Protein AF-A0A6H5HXK7-F1 (afdb_monomer)

Mean predicted aligned error: 12.32 Å

Sequence (145 aa):
MVIKQSLKGSARDWWEYVQEEINTPAAFRTAFTKKYWSREDQQKVRHKLEFGYYNKSDGASRSEYVLRLYNTAKFLNNCPTEDEFVEKFARHFDDAVQQTVLTQNISTIETFTQNARSTRPRRAGEYAADSACPRREYEYRAFRV

Nearest PDB structures (foldseek):
  7r24-assembly1_A  TM=5.603E-01  e=7.236E-03  Rattus norvegicus
  6tn7-assembly1_B  TM=7.158E-01  e=4.681E-01  Homo sapiens
  4x3x-assembly1_A  TM=7.164E-01  e=7.179E-01  Rattus norvegicus

Structure (mmCIF, N/CA/C/O backbone):
data_AF-A0A6H5HXK7-F1
#
_entry.id   AF-A0A6H5HXK7-F1
#
loop_
_atom_site.group_PDB
_atom_site.id
_atom_site.type_symbol
_atom_site.label_atom_id
_atom_site.label_alt_id
_atom_site.label_comp_id
_atom_site.label_asym_id
_atom_site.label_entity_id
_atom_site.label_seq_id
_atom_site.pdbx_PDB_ins_code
_atom_site.Cartn_x
_atom_site.Cartn_y
_atom_site.Cartn_z
_atom_site.occupancy
_atom_site.B_iso_or_equiv
_atom_site.auth_seq_id
_atom_site.auth_comp_id
_atom_site.auth_asym_id
_atom_site.auth_atom_id
_atom_site.pdbx_PDB_model_num
ATOM 1 N N . MET A 1 1 ? -27.013 3.332 16.449 1.00 58.88 1 MET A N 1
ATOM 2 C CA . MET A 1 1 ? -25.593 3.644 16.725 1.00 58.88 1 MET A CA 1
ATOM 3 C C . MET A 1 1 ? -24.831 3.643 15.401 1.00 58.88 1 MET A C 1
ATOM 5 O O . MET A 1 1 ? -24.876 2.637 14.702 1.00 58.88 1 MET A O 1
ATOM 9 N N . VAL A 1 2 ? -24.205 4.764 15.027 1.00 77.31 2 VAL A N 1
ATOM 10 C CA . VAL A 1 2 ? -23.623 4.998 13.684 1.00 77.31 2 VAL A CA 1
ATOM 11 C C . VAL A 1 2 ? -22.533 3.976 13.320 1.00 77.31 2 VAL A C 1
ATOM 13 O O . VAL A 1 2 ? -22.462 3.539 12.179 1.00 77.31 2 VAL A O 1
ATOM 16 N N . ILE A 1 3 ? -21.751 3.504 14.299 1.00 76.88 3 ILE A N 1
ATOM 17 C CA . ILE A 1 3 ? -20.649 2.545 14.084 1.00 76.88 3 ILE A CA 1
ATOM 18 C C . ILE A 1 3 ? -21.145 1.230 13.465 1.00 76.88 3 ILE A C 1
ATOM 20 O O . ILE A 1 3 ? -20.604 0.777 12.461 1.00 76.88 3 ILE A O 1
ATOM 24 N N . LYS A 1 4 ? -22.227 0.651 14.000 1.00 77.50 4 LYS A N 1
ATOM 25 C CA . LYS A 1 4 ? -22.793 -0.616 13.508 1.00 77.50 4 LYS A CA 1
ATOM 26 C C . LYS A 1 4 ? -23.294 -0.523 12.061 1.00 77.50 4 LYS A C 1
ATOM 28 O O . LYS A 1 4 ? -23.203 -1.495 11.323 1.00 77.50 4 LYS A O 1
ATOM 33 N N . GLN A 1 5 ? -23.822 0.634 11.659 1.00 83.38 5 GLN A N 1
ATOM 34 C CA . GLN A 1 5 ? -24.345 0.859 10.304 1.00 83.38 5 GLN A CA 1
ATOM 35 C C . GLN A 1 5 ? -23.227 1.019 9.262 1.00 83.38 5 GLN A C 1
ATOM 37 O O . GLN A 1 5 ? -23.447 0.761 8.081 1.00 83.38 5 GLN A O 1
ATOM 42 N N . SER A 1 6 ? -22.026 1.400 9.703 1.00 84.56 6 SER A N 1
ATOM 43 C CA . SER A 1 6 ? -20.850 1.571 8.845 1.00 84.56 6 SER A CA 1
ATOM 44 C C . SER A 1 6 ? -20.066 0.275 8.606 1.00 84.56 6 SER A C 1
ATOM 46 O O . SER A 1 6 ? -19.251 0.219 7.686 1.00 84.56 6 SER A O 1
ATOM 48 N N . LEU A 1 7 ? -20.295 -0.770 9.410 1.00 84.81 7 LEU A N 1
ATOM 49 C CA . LEU A 1 7 ? -19.606 -2.058 9.301 1.00 84.81 7 LEU A CA 1
ATOM 50 C C . LEU A 1 7 ? -20.432 -3.055 8.476 1.00 84.81 7 LEU A C 1
ATOM 52 O O . LEU A 1 7 ? -21.657 -3.116 8.580 1.00 84.81 7 LEU A O 1
ATOM 56 N N . LYS A 1 8 ? -19.755 -3.857 7.648 1.00 86.06 8 LYS A N 1
ATOM 57 C CA . LYS A 1 8 ? -20.381 -4.847 6.757 1.00 86.06 8 LYS A CA 1
ATOM 58 C C . LYS A 1 8 ? -19.740 -6.222 6.926 1.00 86.06 8 LYS A C 1
ATOM 60 O O . LYS A 1 8 ? -18.550 -6.316 7.226 1.00 86.06 8 LYS A O 1
ATOM 65 N N . GLY A 1 9 ? -20.531 -7.271 6.694 1.00 87.94 9 GLY A N 1
ATOM 66 C CA . GLY A 1 9 ? -20.085 -8.665 6.773 1.00 87.94 9 GLY A CA 1
ATOM 67 C C . GLY A 1 9 ? -19.445 -8.995 8.122 1.00 87.94 9 GLY A C 1
ATOM 68 O O . GLY A 1 9 ? -19.921 -8.543 9.160 1.00 87.94 9 GLY A O 1
ATOM 69 N N . SER A 1 10 ? -18.305 -9.685 8.088 1.00 85.19 10 SER A N 1
ATOM 70 C CA . SER A 1 10 ? -17.576 -10.136 9.282 1.00 85.19 10 SER A CA 1
ATOM 71 C C . SER A 1 10 ? -17.161 -9.016 10.244 1.00 85.19 10 SER A C 1
ATOM 73 O O . SER A 1 10 ? -16.963 -9.268 11.431 1.00 85.19 10 SER A O 1
ATOM 75 N N . ALA A 1 11 ? -17.043 -7.770 9.770 1.00 85.56 11 ALA A N 1
ATOM 76 C CA . ALA A 1 11 ? -16.765 -6.625 10.635 1.00 85.56 11 ALA A CA 1
ATOM 77 C C . ALA A 1 11 ? -17.968 -6.215 11.488 1.00 85.56 11 ALA A C 1
ATOM 79 O O . ALA A 1 11 ? -17.797 -5.731 12.606 1.00 85.56 11 ALA A O 1
ATOM 80 N N . ARG A 1 12 ? -19.186 -6.432 10.982 1.00 86.38 12 ARG A N 1
ATOM 81 C CA . ARG A 1 12 ? -20.412 -6.216 11.751 1.00 86.38 12 ARG A CA 1
ATOM 82 C C . ARG A 1 12 ? -20.568 -7.286 12.825 1.00 86.38 12 ARG A C 1
ATOM 84 O O . ARG A 1 12 ? -20.842 -6.927 13.964 1.00 86.38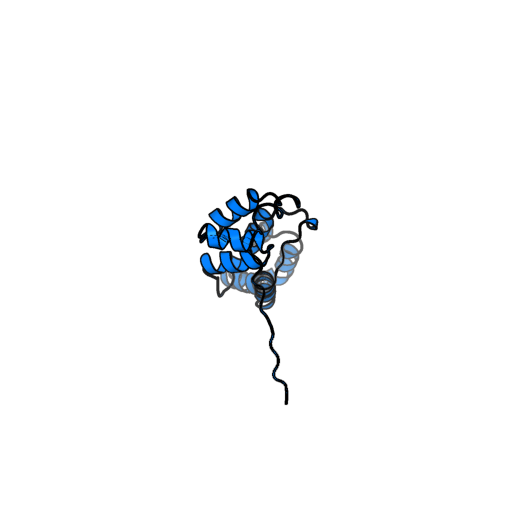 12 ARG A O 1
ATOM 91 N N . ASP A 1 13 ? -20.333 -8.548 12.479 1.00 87.25 13 ASP A N 1
ATOM 92 C CA . ASP A 1 13 ? -20.428 -9.668 13.425 1.00 87.25 13 ASP A CA 1
ATOM 93 C C . ASP A 1 13 ? -19.408 -9.511 14.562 1.00 87.25 13 ASP A C 1
ATOM 95 O O . ASP A 1 13 ? -19.735 -9.666 15.736 1.00 87.25 13 ASP A O 1
ATOM 99 N N . TRP A 1 14 ? -18.180 -9.095 14.226 1.00 89.69 14 TRP A N 1
ATOM 100 C CA . TRP A 1 14 ? -17.168 -8.750 15.223 1.00 89.69 14 TRP A CA 1
ATOM 101 C C . TRP A 1 14 ? -17.633 -7.625 16.153 1.00 89.69 14 TRP A C 1
ATOM 103 O O . TRP A 1 14 ? -17.466 -7.743 17.363 1.00 89.69 14 TRP A O 1
ATOM 113 N N . TRP A 1 15 ? -18.232 -6.556 15.617 1.00 87.19 15 TRP A N 1
ATOM 114 C CA . TRP A 1 15 ? -18.741 -5.453 16.436 1.00 87.19 15 TRP A CA 1
ATOM 115 C C . TRP A 1 15 ? -19.870 -5.891 17.372 1.00 87.19 15 TRP A C 1
ATOM 117 O O . TRP A 1 15 ? -19.891 -5.464 18.521 1.00 87.19 15 TRP A O 1
ATOM 127 N N . GLU A 1 16 ? -20.775 -6.763 16.921 1.00 87.06 16 GLU A N 1
ATOM 128 C CA . GLU A 1 16 ? -21.848 -7.293 17.771 1.00 87.06 16 GLU A CA 1
ATOM 129 C C . GLU A 1 16 ? -21.310 -8.086 18.971 1.00 87.06 16 GLU A C 1
ATOM 131 O O . GLU A 1 16 ? -21.905 -8.015 20.044 1.00 87.06 16 GLU A O 1
ATOM 136 N N . TYR A 1 17 ? -20.162 -8.750 18.809 1.00 86.69 17 TYR A N 1
ATOM 137 C CA . TYR A 1 17 ? -19.467 -9.472 19.876 1.00 86.69 17 TYR A CA 1
ATOM 138 C C . TYR A 1 17 ? -18.742 -8.549 20.874 1.00 86.69 17 TYR A C 1
ATOM 140 O O . TYR A 1 17 ? -18.761 -8.818 22.068 1.00 86.69 17 TYR A O 1
ATOM 148 N N . VAL A 1 18 ? -18.107 -7.459 20.418 1.00 86.12 18 VAL A N 1
ATOM 149 C CA . VAL A 1 18 ? -17.259 -6.605 21.286 1.00 86.12 18 VAL A CA 1
ATOM 150 C C . VAL A 1 18 ? -17.940 -5.339 21.820 1.00 86.12 18 VAL A C 1
ATOM 152 O O . VAL A 1 18 ? -17.352 -4.629 22.634 1.00 86.12 18 VAL A O 1
ATOM 155 N N . GLN A 1 19 ? -19.146 -5.004 21.350 1.00 83.31 19 GLN A N 1
ATOM 156 C CA . GLN A 1 19 ? -19.800 -3.722 21.664 1.00 83.31 19 GLN A CA 1
ATOM 157 C C . GLN A 1 19 ? -20.029 -3.485 23.165 1.00 83.31 19 GLN A C 1
ATOM 159 O O . GLN A 1 19 ? -20.006 -2.335 23.590 1.00 83.31 19 GLN A O 1
ATOM 164 N N . GLU A 1 20 ? -20.225 -4.539 23.962 1.00 84.69 20 GLU A N 1
ATOM 165 C CA . GLU A 1 20 ? -20.464 -4.431 25.412 1.00 84.69 20 GLU A CA 1
ATOM 166 C C . GLU A 1 20 ? -19.189 -4.062 26.190 1.00 84.69 20 GLU A C 1
ATOM 168 O O . GLU A 1 20 ? -19.253 -3.446 27.253 1.00 84.69 20 GLU A O 1
ATOM 173 N N . GLU A 1 21 ? -18.017 -4.380 25.634 1.00 82.50 21 GLU A N 1
ATOM 174 C CA . GLU A 1 21 ? -16.715 -4.089 26.242 1.00 82.50 21 GLU A CA 1
ATOM 175 C C . GLU A 1 21 ? -16.158 -2.719 25.808 1.00 82.50 21 GLU A C 1
ATOM 177 O O . GLU A 1 21 ? -15.280 -2.148 26.462 1.00 82.50 21 GLU A O 1
ATOM 182 N N . ILE A 1 22 ? -16.657 -2.162 24.698 1.00 84.75 22 ILE A N 1
ATOM 183 C CA . ILE A 1 22 ? -16.125 -0.946 24.074 1.00 84.75 22 ILE A CA 1
ATOM 184 C C . ILE A 1 22 ? -17.043 0.247 24.345 1.00 84.75 22 ILE A C 1
ATOM 186 O O . ILE A 1 22 ? -17.930 0.589 23.567 1.00 84.75 22 ILE A O 1
ATOM 190 N N . ASN A 1 23 ? -16.737 0.958 25.429 1.00 82.56 23 ASN A N 1
ATOM 191 C CA . ASN A 1 23 ? -17.537 2.098 25.891 1.00 82.56 23 ASN A CA 1
ATOM 192 C C . ASN A 1 23 ? -17.054 3.463 25.381 1.00 82.56 23 ASN A C 1
ATOM 194 O O . ASN A 1 23 ? -17.718 4.476 25.589 1.00 82.56 23 ASN A O 1
ATOM 198 N N . THR A 1 24 ? -15.896 3.521 24.712 1.00 86.56 24 THR A N 1
ATOM 199 C CA . THR A 1 24 ? -15.339 4.781 24.200 1.00 86.56 24 THR A CA 1
ATOM 200 C C . THR A 1 24 ? -14.955 4.686 22.722 1.00 86.56 24 THR A C 1
ATOM 202 O O . THR A 1 24 ? -14.449 3.652 22.274 1.00 86.56 24 THR A O 1
ATOM 205 N N . PRO A 1 25 ? -15.103 5.779 21.947 1.00 83.50 25 PRO A N 1
ATOM 206 C CA . PRO A 1 25 ? -14.627 5.832 20.562 1.00 83.50 25 PRO A CA 1
ATOM 207 C C . PRO A 1 25 ? -13.123 5.544 20.427 1.00 83.50 25 PRO A C 1
ATOM 209 O O . PRO A 1 25 ? -12.682 4.955 19.440 1.00 83.50 25 PRO A O 1
ATOM 212 N N . ALA A 1 26 ? -12.330 5.928 21.432 1.00 86.38 26 ALA A N 1
ATOM 213 C CA . ALA A 1 26 ? -10.901 5.634 21.481 1.00 86.38 26 ALA A CA 1
ATOM 214 C C . ALA A 1 26 ? -10.632 4.127 21.629 1.00 86.38 26 ALA A C 1
ATOM 216 O O . ALA A 1 26 ? -9.818 3.577 20.886 1.00 86.38 26 ALA A O 1
ATOM 217 N N . ALA A 1 27 ? -11.355 3.442 22.523 1.00 86.62 27 ALA A N 1
ATOM 218 C CA . ALA A 1 27 ? -11.264 1.990 22.669 1.00 86.62 27 ALA A CA 1
ATOM 219 C C . ALA A 1 27 ? -11.686 1.265 21.382 1.00 86.62 27 ALA A C 1
ATOM 221 O O . ALA A 1 27 ? -11.001 0.329 20.966 1.00 86.62 27 ALA A O 1
ATOM 222 N N . PHE A 1 28 ? -12.729 1.751 20.692 1.00 87.88 28 PHE A N 1
ATOM 223 C CA . PHE A 1 28 ? -13.132 1.219 19.387 1.00 87.88 28 PHE A CA 1
ATOM 224 C C . PHE A 1 28 ? -11.999 1.317 18.371 1.00 87.88 28 PHE A C 1
ATOM 226 O O . PHE A 1 28 ? -11.641 0.316 17.754 1.00 87.88 28 PHE A O 1
ATOM 233 N N . ARG A 1 29 ? -11.396 2.503 18.222 1.00 87.06 29 ARG A N 1
ATOM 234 C CA . ARG A 1 29 ? -10.299 2.719 17.271 1.00 87.06 29 ARG A CA 1
ATOM 235 C C . ARG A 1 29 ? -9.125 1.783 17.553 1.00 87.06 29 ARG A C 1
ATOM 237 O O . ARG A 1 29 ? -8.592 1.185 16.618 1.00 87.06 29 ARG A O 1
ATOM 244 N N . THR A 1 30 ? -8.740 1.628 18.817 1.00 88.44 30 THR A N 1
ATOM 245 C CA . THR A 1 30 ? -7.643 0.739 19.221 1.00 88.44 30 THR A CA 1
ATOM 246 C C . THR A 1 30 ? -7.966 -0.726 18.933 1.00 88.44 30 THR A C 1
ATOM 248 O O . THR A 1 30 ? -7.156 -1.415 18.314 1.00 88.44 30 THR A O 1
ATOM 251 N N . ALA A 1 31 ? -9.153 -1.200 19.318 1.00 88.31 31 ALA A N 1
ATOM 252 C CA . ALA A 1 31 ? -9.580 -2.578 19.082 1.00 88.31 31 ALA A CA 1
ATOM 253 C C . ALA A 1 31 ? -9.718 -2.890 17.583 1.00 88.31 31 ALA A C 1
ATOM 255 O O . ALA A 1 31 ? -9.230 -3.920 17.117 1.00 88.31 31 ALA A O 1
ATOM 256 N N . PHE A 1 32 ? -10.306 -1.970 16.815 1.00 89.06 32 PHE A N 1
ATOM 257 C CA . PHE A 1 32 ? -10.468 -2.093 15.368 1.00 89.06 32 PHE A CA 1
ATOM 258 C C . PHE A 1 32 ? -9.112 -2.153 14.659 1.00 89.06 32 PHE A C 1
ATOM 260 O O . PHE A 1 32 ? -8.863 -3.058 13.865 1.00 89.06 32 PHE A O 1
ATOM 267 N N . THR A 1 33 ? -8.199 -1.237 14.999 1.00 87.06 33 THR A N 1
ATOM 268 C CA . THR A 1 33 ? -6.841 -1.218 14.432 1.00 87.06 33 THR A CA 1
ATOM 269 C C . THR A 1 33 ? -6.083 -2.489 14.805 1.00 87.06 33 THR A C 1
ATOM 271 O O . THR A 1 33 ? -5.448 -3.095 13.951 1.00 87.06 33 THR A O 1
ATOM 274 N N . LYS A 1 34 ? -6.196 -2.963 16.051 1.00 88.19 34 LYS A N 1
ATOM 275 C CA . LYS A 1 34 ? -5.563 -4.216 16.485 1.00 88.19 34 LYS A CA 1
ATOM 276 C C . LYS A 1 34 ? -6.083 -5.432 15.710 1.00 88.19 34 LYS A C 1
ATOM 278 O O . LYS A 1 34 ? -5.298 -6.331 15.422 1.00 88.19 34 LYS A O 1
ATOM 283 N N . LYS A 1 35 ? -7.380 -5.470 15.386 1.00 87.50 35 LYS A N 1
ATOM 284 C CA . LYS A 1 35 ? -8.021 -6.598 14.695 1.00 87.50 35 LYS A CA 1
ATOM 285 C C . LYS A 1 35 ? -7.761 -6.617 13.186 1.00 87.50 35 LYS A C 1
ATOM 287 O O . LYS A 1 35 ? -7.563 -7.698 12.645 1.00 87.50 35 LYS A O 1
ATOM 292 N N . TYR A 1 36 ? -7.799 -5.457 12.528 1.00 87.25 36 TYR A N 1
ATOM 293 C CA . TYR A 1 36 ? -7.773 -5.351 11.059 1.00 87.25 36 TYR A CA 1
ATOM 294 C C . TYR A 1 36 ? -6.491 -4.732 10.491 1.00 87.25 36 TYR A C 1
ATOM 296 O O . TYR A 1 36 ? -6.279 -4.763 9.281 1.00 87.25 36 TYR A O 1
ATOM 304 N N . TRP A 1 37 ? -5.645 -4.154 11.341 1.00 90.69 37 TRP A N 1
ATOM 305 C CA . TRP A 1 37 ? -4.383 -3.521 10.958 1.00 90.69 37 TRP A CA 1
ATOM 306 C C . TRP A 1 37 ? -3.266 -3.879 11.943 1.00 90.69 37 TRP A C 1
ATOM 308 O O . TRP A 1 37 ? -2.515 -3.028 12.437 1.00 90.69 37 TRP A O 1
ATOM 318 N N . SER A 1 38 ? -3.189 -5.172 12.262 1.00 89.31 38 SER A N 1
ATOM 319 C CA . SER A 1 38 ? -2.207 -5.719 13.191 1.00 89.31 38 SER A CA 1
ATOM 320 C C . SER A 1 38 ? -0.777 -5.589 12.647 1.00 89.31 38 SER A C 1
ATOM 322 O O . SER A 1 38 ? -0.553 -5.342 11.459 1.00 89.31 38 SER A O 1
ATOM 324 N N . ARG A 1 39 ? 0.226 -5.808 13.509 1.00 88.31 39 ARG A N 1
ATOM 325 C CA . ARG A 1 39 ? 1.636 -5.853 13.082 1.00 88.31 39 ARG A CA 1
ATOM 326 C C . ARG A 1 39 ? 1.868 -6.904 11.990 1.00 88.31 39 ARG A C 1
ATOM 328 O O . ARG A 1 39 ? 2.667 -6.662 11.091 1.00 88.31 39 ARG A O 1
ATOM 335 N N . GLU A 1 40 ? 1.176 -8.039 12.053 1.00 89.06 40 GLU A N 1
ATOM 336 C CA . GLU A 1 40 ? 1.269 -9.091 11.037 1.00 89.06 40 GLU A CA 1
ATOM 337 C C . GLU A 1 40 ? 0.704 -8.635 9.693 1.00 89.06 40 GLU A C 1
ATOM 339 O O . GLU A 1 40 ? 1.324 -8.868 8.657 1.00 89.06 40 GLU A O 1
ATOM 344 N N . ASP A 1 41 ? -0.431 -7.937 9.689 1.00 90.06 41 ASP A N 1
ATOM 345 C CA . ASP A 1 41 ? -1.026 -7.422 8.452 1.00 90.06 41 ASP A CA 1
ATOM 346 C C . ASP A 1 41 ? -0.147 -6.341 7.826 1.00 90.06 41 ASP A C 1
ATOM 348 O O . ASP A 1 41 ? 0.124 -6.375 6.624 1.00 90.06 41 ASP A O 1
ATOM 352 N N . GLN A 1 42 ? 0.412 -5.454 8.652 1.00 90.25 42 GLN A N 1
ATOM 353 C CA . GLN A 1 42 ? 1.423 -4.499 8.202 1.00 90.25 42 GLN A CA 1
ATOM 354 C C . GLN A 1 42 ? 2.660 -5.209 7.635 1.00 90.25 42 GLN A C 1
ATOM 356 O O . GLN A 1 42 ? 3.192 -4.784 6.610 1.00 90.25 42 GLN A O 1
ATOM 361 N N . GLN A 1 43 ? 3.107 -6.309 8.247 1.00 91.44 43 GLN A N 1
ATOM 362 C CA . GLN A 1 43 ? 4.251 -7.075 7.756 1.00 91.44 43 GLN A CA 1
ATOM 363 C C . GLN A 1 43 ? 3.963 -7.748 6.410 1.00 91.44 43 GLN A C 1
ATOM 365 O O . GLN A 1 43 ? 4.838 -7.757 5.548 1.00 91.44 43 GLN A O 1
ATOM 370 N N . LYS A 1 44 ? 2.744 -8.253 6.183 1.00 92.00 44 LYS A N 1
ATOM 371 C CA . LYS A 1 44 ? 2.329 -8.792 4.875 1.00 92.00 44 LYS A CA 1
ATOM 372 C C . LYS A 1 44 ? 2.379 -7.715 3.795 1.00 92.00 44 LYS A C 1
ATOM 374 O O . LYS A 1 44 ? 2.881 -7.962 2.702 1.00 92.00 44 LYS A O 1
ATOM 379 N N . VAL A 1 45 ? 1.899 -6.511 4.110 1.00 92.44 45 VAL A N 1
ATOM 380 C CA . VAL A 1 45 ? 1.936 -5.369 3.185 1.00 92.44 45 VAL A CA 1
ATOM 381 C C . VAL A 1 45 ? 3.378 -4.948 2.903 1.00 92.44 45 VAL A C 1
ATOM 383 O O . VAL A 1 45 ? 3.720 -4.750 1.742 1.00 92.44 45 VAL A O 1
ATOM 386 N N . ARG A 1 46 ? 4.245 -4.894 3.924 1.00 91.75 46 ARG A N 1
ATOM 387 C CA . ARG A 1 46 ? 5.687 -4.639 3.750 1.00 91.75 46 ARG A CA 1
ATOM 388 C C . ARG A 1 46 ? 6.343 -5.688 2.870 1.00 91.75 46 ARG A C 1
ATOM 390 O O . ARG A 1 46 ? 7.022 -5.340 1.917 1.00 91.75 46 ARG A O 1
ATOM 397 N N . HIS A 1 47 ? 6.106 -6.963 3.153 1.00 93.19 47 HIS A N 1
ATOM 398 C CA . HIS A 1 47 ? 6.671 -8.053 2.368 1.00 93.19 47 HIS A CA 1
ATOM 399 C C . HIS A 1 47 ? 6.233 -7.966 0.902 1.00 93.19 47 HIS A C 1
ATOM 401 O O . HIS A 1 47 ? 7.061 -8.076 0.004 1.00 93.19 47 HIS A O 1
ATOM 407 N N . LYS A 1 48 ? 4.951 -7.671 0.656 1.00 91.94 48 LYS A N 1
ATOM 408 C CA . LYS A 1 48 ? 4.431 -7.444 -0.695 1.00 91.94 48 LYS A CA 1
ATOM 409 C C . LYS A 1 48 ? 5.023 -6.199 -1.358 1.00 91.94 48 LYS A C 1
ATOM 411 O O . LYS A 1 48 ? 5.184 -6.194 -2.571 1.00 91.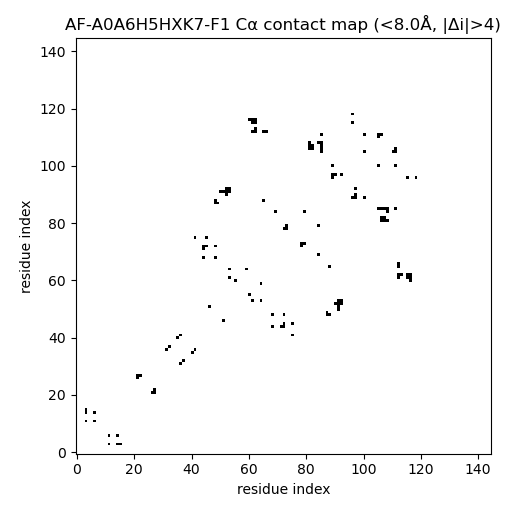94 48 LYS A O 1
ATOM 416 N N . LEU A 1 49 ? 5.341 -5.155 -0.597 1.00 92.31 49 LEU A N 1
ATOM 417 C CA . LEU A 1 49 ? 6.001 -3.962 -1.121 1.00 92.31 49 LEU A CA 1
ATOM 418 C C . LEU A 1 49 ? 7.468 -4.226 -1.491 1.00 92.31 49 LEU A C 1
ATOM 420 O O . LEU A 1 49 ? 7.924 -3.717 -2.506 1.00 92.31 49 LEU A O 1
ATOM 424 N N . GLU A 1 50 ? 8.198 -5.029 -0.718 1.00 92.00 50 GLU A N 1
ATOM 425 C CA . GLU A 1 50 ? 9.614 -5.320 -0.995 1.00 92.00 50 GLU A CA 1
ATOM 426 C C . GLU A 1 50 ? 9.810 -6.379 -2.086 1.00 92.00 50 GLU A C 1
ATOM 428 O O . GLU A 1 50 ? 10.691 -6.234 -2.929 1.00 92.00 50 GLU A O 1
ATOM 433 N N . PHE A 1 51 ? 8.995 -7.437 -2.072 1.00 91.38 51 PHE A N 1
ATOM 434 C CA . PHE A 1 51 ? 9.214 -8.651 -2.871 1.00 91.38 51 PHE A CA 1
ATOM 435 C C . PHE A 1 51 ? 8.038 -8.995 -3.790 1.00 91.38 51 PHE A C 1
ATOM 437 O O . PHE A 1 51 ? 7.960 -10.098 -4.328 1.00 91.38 51 PHE A O 1
ATOM 444 N N . GLY A 1 52 ? 7.083 -8.076 -3.936 1.00 90.88 52 GLY A N 1
ATOM 445 C CA . GLY A 1 52 ? 5.967 -8.246 -4.854 1.00 90.88 52 GLY A CA 1
ATOM 446 C C . GLY A 1 52 ? 6.420 -8.308 -6.310 1.00 90.88 52 GLY A C 1
ATOM 447 O O . GLY A 1 52 ? 7.482 -7.819 -6.686 1.00 90.88 52 GLY A O 1
ATOM 448 N N . TYR A 1 53 ? 5.570 -8.893 -7.145 1.00 90.38 53 TYR A N 1
ATOM 449 C CA . TYR A 1 53 ? 5.751 -8.915 -8.588 1.00 90.38 53 TYR A CA 1
ATOM 450 C C . TYR A 1 53 ? 4.408 -8.672 -9.268 1.00 90.38 53 TYR A C 1
ATOM 452 O O . TYR A 1 53 ? 3.373 -9.190 -8.838 1.00 90.38 53 TYR A O 1
ATOM 460 N N . TYR A 1 54 ? 4.420 -7.872 -10.330 1.00 88.62 54 TYR A N 1
ATOM 461 C CA . TYR A 1 54 ? 3.236 -7.625 -11.133 1.00 88.62 54 TYR A CA 1
ATOM 462 C C . TYR A 1 54 ? 2.994 -8.778 -12.108 1.00 88.62 54 TYR A C 1
ATOM 464 O O . TYR A 1 54 ? 3.752 -8.978 -13.057 1.00 88.62 54 TYR A O 1
ATOM 472 N N . ASN A 1 55 ? 1.873 -9.475 -11.936 1.00 85.25 55 ASN A N 1
ATOM 473 C CA . ASN A 1 55 ? 1.453 -10.518 -12.854 1.00 85.25 55 ASN A CA 1
ATOM 474 C C . ASN A 1 55 ? 0.354 -10.026 -13.810 1.00 85.25 55 ASN A C 1
ATOM 476 O O . ASN A 1 55 ? -0.726 -9.612 -13.390 1.00 85.25 55 ASN A O 1
ATOM 480 N N . LYS A 1 56 ? 0.610 -10.131 -15.119 1.00 79.50 56 LYS A N 1
ATOM 481 C CA . LYS A 1 56 ? -0.359 -9.779 -16.171 1.00 79.50 56 LYS A CA 1
ATOM 482 C C . LYS A 1 56 ? -1.585 -10.698 -16.182 1.00 79.50 56 LYS A C 1
ATOM 484 O O . LYS A 1 56 ? -2.635 -10.264 -16.647 1.00 79.50 56 LYS A O 1
ATOM 489 N N . SER A 1 57 ? -1.476 -11.939 -15.695 1.00 81.62 57 SER A N 1
ATOM 490 C CA . SER A 1 57 ? -2.611 -12.873 -15.669 1.00 81.62 57 SER A CA 1
ATOM 491 C C . SER A 1 57 ? -3.654 -12.535 -14.603 1.00 81.62 57 SER A C 1
ATOM 493 O O . SER A 1 57 ? -4.765 -13.045 -14.673 1.00 81.62 57 SER A O 1
ATOM 495 N N . ASP A 1 58 ? -3.331 -11.661 -13.645 1.00 78.50 58 ASP A N 1
ATOM 496 C CA . ASP A 1 58 ? -4.227 -11.300 -12.538 1.00 78.50 58 ASP A CA 1
ATOM 497 C C . ASP A 1 58 ? -5.340 -10.319 -12.960 1.00 78.50 58 ASP A C 1
ATOM 499 O O . ASP A 1 58 ? -6.136 -9.881 -12.129 1.00 78.50 58 ASP A O 1
ATOM 503 N N . GLY A 1 59 ? -5.382 -9.922 -14.238 1.00 75.06 59 GLY A N 1
ATOM 504 C CA . GLY A 1 59 ? -6.418 -9.059 -14.816 1.00 75.06 59 GLY A CA 1
ATOM 505 C C . GLY A 1 59 ? -6.348 -7.582 -14.412 1.00 75.06 59 GLY A C 1
ATOM 506 O O . GLY A 1 59 ? -7.045 -6.765 -15.005 1.00 75.06 59 GLY A O 1
ATOM 507 N N . ALA A 1 60 ? -5.501 -7.214 -13.447 1.00 81.25 60 ALA A N 1
ATOM 508 C CA . ALA A 1 60 ? -5.255 -5.823 -13.076 1.00 81.25 60 ALA A CA 1
ATOM 509 C C . ALA A 1 60 ? -4.231 -5.179 -14.018 1.00 81.25 60 ALA A C 1
ATOM 511 O O . ALA A 1 60 ? -3.204 -5.781 -14.328 1.00 81.25 60 ALA A O 1
ATOM 512 N N . SER A 1 61 ? -4.457 -3.928 -14.414 1.00 85.62 61 SER A N 1
ATOM 513 C CA . SER A 1 61 ? -3.441 -3.125 -15.100 1.00 85.62 61 SER A CA 1
ATOM 514 C C . SER A 1 61 ? -2.255 -2.812 -14.178 1.00 85.62 61 SER A C 1
ATOM 516 O O . SER A 1 61 ? -2.384 -2.784 -12.949 1.00 85.62 61 SER A O 1
ATOM 518 N N . ARG A 1 62 ? -1.096 -2.485 -14.767 1.00 85.12 62 ARG A N 1
ATOM 519 C CA . ARG A 1 62 ? 0.096 -2.043 -14.018 1.00 85.12 62 ARG A CA 1
ATOM 520 C C . ARG A 1 62 ? -0.231 -0.886 -13.065 1.00 85.12 62 ARG A C 1
ATOM 522 O O . ARG A 1 62 ? 0.162 -0.915 -11.902 1.00 85.12 62 ARG A O 1
ATOM 529 N N . SER A 1 63 ? -1.012 0.097 -13.528 1.00 86.19 63 SER A N 1
ATOM 530 C CA . SER A 1 63 ? -1.429 1.233 -12.699 1.00 86.19 63 SER A CA 1
ATOM 531 C C . SER A 1 63 ? -2.357 0.838 -11.551 1.00 86.19 63 SER A C 1
ATOM 533 O O . SER A 1 63 ? -2.199 1.344 -10.445 1.00 86.19 63 SER A O 1
ATOM 535 N N . GLU A 1 64 ? -3.302 -0.077 -11.773 1.00 88.06 64 GLU A N 1
ATOM 536 C CA . GLU A 1 64 ? -4.205 -0.540 -10.709 1.00 88.06 64 GLU A CA 1
ATOM 537 C C . GLU A 1 64 ? -3.465 -1.364 -9.660 1.00 88.06 64 GLU A C 1
ATOM 539 O O . GLU A 1 64 ? -3.753 -1.250 -8.469 1.00 88.06 64 GLU A O 1
ATOM 544 N N . TYR A 1 65 ? -2.492 -2.175 -10.082 1.00 90.00 65 TYR A N 1
ATOM 545 C CA . TYR A 1 65 ? -1.620 -2.903 -9.169 1.00 90.00 65 TYR A CA 1
ATOM 546 C C . TYR A 1 65 ? -0.883 -1.947 -8.221 1.00 90.00 65 TYR A C 1
ATOM 548 O O . TYR A 1 65 ? -0.994 -2.102 -7.001 1.00 90.00 65 TYR A O 1
ATOM 556 N N . VAL A 1 66 ? -0.216 -0.929 -8.776 1.00 89.81 66 VAL A N 1
ATOM 557 C CA . VAL A 1 66 ? 0.528 0.081 -8.006 1.00 89.81 66 VAL A CA 1
ATOM 558 C C . VAL A 1 66 ? -0.405 0.847 -7.077 1.00 89.81 66 VAL A C 1
ATOM 560 O O . VAL A 1 66 ? -0.158 0.895 -5.877 1.00 89.81 66 VAL A O 1
ATOM 563 N N . LEU A 1 67 ? -1.517 1.387 -7.592 1.00 90.19 67 LEU A N 1
ATOM 564 C CA . LEU A 1 67 ? -2.460 2.182 -6.798 1.00 90.19 67 LEU A CA 1
ATOM 565 C C . LEU A 1 67 ? -3.065 1.385 -5.643 1.00 90.19 67 LEU A C 1
ATOM 567 O O . LEU A 1 67 ? -3.219 1.907 -4.539 1.00 90.19 67 LEU A O 1
ATOM 571 N N . ARG A 1 68 ? -3.406 0.115 -5.873 1.00 90.69 68 ARG A N 1
ATOM 572 C CA . ARG A 1 68 ? -3.947 -0.764 -4.833 1.00 90.69 68 ARG A CA 1
ATOM 573 C C . ARG A 1 68 ? -2.923 -0.998 -3.727 1.00 90.69 68 ARG A C 1
ATOM 575 O O . ARG A 1 68 ? -3.271 -0.865 -2.558 1.00 90.69 68 ARG A O 1
ATOM 582 N N . LEU A 1 69 ? -1.677 -1.311 -4.085 1.00 91.38 69 LEU A N 1
ATOM 583 C CA . LEU A 1 69 ? -0.626 -1.563 -3.102 1.00 91.38 69 LEU A CA 1
ATOM 584 C C . LEU A 1 69 ? -0.210 -0.275 -2.372 1.00 91.38 69 LEU A C 1
ATOM 586 O O . LEU A 1 69 ? -0.105 -0.288 -1.149 1.00 91.38 69 LEU A O 1
ATOM 590 N N . TYR A 1 70 ? -0.089 0.850 -3.080 1.00 91.75 70 TYR A N 1
ATOM 591 C CA . TYR A 1 70 ? 0.192 2.170 -2.504 1.00 91.75 70 TYR A CA 1
ATOM 592 C C . TYR A 1 70 ? -0.882 2.604 -1.497 1.00 91.75 70 TYR A C 1
ATOM 594 O O . TYR A 1 70 ? -0.566 3.002 -0.376 1.00 91.75 70 TYR A O 1
ATOM 602 N N . ASN A 1 71 ? -2.166 2.449 -1.846 1.00 91.06 71 ASN A N 1
ATOM 603 C CA . ASN A 1 71 ? -3.272 2.816 -0.959 1.00 91.06 71 ASN A CA 1
ATOM 604 C C . ASN A 1 71 ? -3.297 2.025 0.349 1.00 91.06 71 ASN A C 1
ATOM 606 O O . ASN A 1 71 ? -3.857 2.509 1.328 1.00 91.06 71 ASN A O 1
ATOM 610 N N . THR A 1 72 ? -2.705 0.834 0.376 1.00 90.31 72 THR A N 1
ATOM 611 C CA . THR A 1 72 ? -2.537 0.048 1.600 1.00 90.31 72 THR A CA 1
ATOM 612 C C . THR A 1 72 ? -1.227 0.397 2.315 1.00 90.31 72 THR A C 1
ATOM 614 O O . THR A 1 72 ? -1.211 0.569 3.531 1.00 90.31 72 THR A O 1
ATOM 617 N N . ALA A 1 73 ? -0.130 0.551 1.572 1.00 90.81 73 ALA A N 1
ATOM 618 C CA . ALA A 1 73 ? 1.203 0.772 2.126 1.00 90.81 73 ALA A CA 1
ATOM 619 C C . ALA A 1 73 ? 1.399 2.164 2.754 1.00 90.81 73 ALA A C 1
ATOM 621 O O . ALA A 1 73 ? 2.184 2.291 3.692 1.00 90.81 73 ALA A O 1
ATOM 622 N N . LYS A 1 74 ? 0.646 3.186 2.326 1.00 90.50 74 LYS A N 1
ATOM 623 C CA . LYS A 1 74 ? 0.698 4.536 2.925 1.00 90.50 74 LYS A CA 1
ATOM 624 C C . LYS A 1 74 ? 0.285 4.590 4.403 1.00 90.50 74 LYS A C 1
ATOM 626 O O . LYS A 1 74 ? 0.572 5.562 5.089 1.00 90.50 74 LYS A O 1
ATOM 631 N N . PHE A 1 75 ? -0.403 3.556 4.894 1.00 89.12 75 PHE A N 1
ATOM 632 C CA . PHE A 1 75 ? -0.837 3.443 6.291 1.00 89.12 75 PHE A CA 1
ATOM 633 C C . PHE A 1 75 ? 0.118 2.606 7.157 1.00 89.12 75 PHE A C 1
ATOM 635 O O . PHE A 1 75 ? -0.210 2.262 8.295 1.00 89.12 75 PHE A O 1
ATOM 642 N N . LEU A 1 76 ? 1.287 2.233 6.629 1.00 89.31 76 LEU A N 1
ATOM 643 C CA . LEU A 1 76 ? 2.327 1.570 7.408 1.00 89.31 76 LEU A CA 1
ATOM 644 C C . LEU A 1 76 ? 2.928 2.541 8.428 1.00 89.31 76 LEU A C 1
ATOM 646 O O . LEU A 1 76 ? 3.217 3.687 8.104 1.00 89.31 76 LEU A O 1
ATOM 650 N N . ASN A 1 77 ? 3.213 2.049 9.637 1.00 81.38 77 ASN A N 1
ATOM 651 C CA . ASN A 1 77 ? 3.794 2.875 10.704 1.00 81.38 77 ASN A CA 1
ATOM 652 C C . ASN A 1 77 ? 5.154 3.508 10.333 1.00 81.38 77 ASN A C 1
ATOM 654 O O . ASN A 1 77 ? 5.482 4.569 10.844 1.00 81.38 77 ASN A O 1
ATOM 658 N N . ASN A 1 78 ? 5.911 2.878 9.425 1.00 81.62 78 ASN A N 1
ATOM 659 C CA . ASN A 1 78 ? 7.098 3.472 8.793 1.00 81.62 78 ASN A CA 1
ATOM 660 C C . ASN A 1 78 ? 6.793 3.560 7.302 1.00 81.62 78 ASN A C 1
ATOM 662 O O . ASN A 1 78 ? 7.118 2.624 6.562 1.00 81.62 78 ASN A O 1
ATOM 666 N N . CYS A 1 79 ? 6.045 4.593 6.927 1.00 84.94 79 CYS A N 1
ATOM 667 C CA . CYS A 1 79 ? 5.689 4.859 5.545 1.00 84.94 79 CYS A CA 1
ATOM 668 C C . CYS A 1 79 ? 6.959 5.244 4.769 1.00 84.94 79 CYS A C 1
ATOM 670 O O . CYS A 1 79 ? 7.657 6.156 5.213 1.00 84.94 79 CYS A O 1
ATOM 672 N N . PRO A 1 80 ? 7.258 4.567 3.648 1.00 86.00 80 PRO A N 1
ATOM 673 C CA . PRO A 1 80 ? 8.316 4.988 2.738 1.00 86.00 80 PRO A CA 1
ATOM 674 C C . PRO A 1 80 ? 8.066 6.387 2.164 1.00 86.00 80 PRO A C 1
ATOM 676 O O . PRO A 1 80 ? 6.916 6.842 2.105 1.00 86.00 80 PRO A O 1
ATOM 679 N N . THR A 1 81 ? 9.128 7.050 1.713 1.00 88.50 81 THR A N 1
ATOM 680 C CA . THR A 1 81 ? 9.021 8.278 0.907 1.00 88.50 81 THR A CA 1
ATOM 681 C C . THR A 1 81 ? 8.494 7.965 -0.499 1.00 88.50 81 THR A C 1
ATOM 683 O O . THR A 1 81 ? 8.445 6.804 -0.910 1.00 88.50 81 THR A O 1
ATOM 686 N N . GLU A 1 82 ? 8.067 8.984 -1.256 1.00 85.19 82 GLU A N 1
ATOM 687 C CA . GLU A 1 82 ? 7.602 8.762 -2.635 1.00 85.19 82 GLU A CA 1
ATOM 688 C C . GLU A 1 82 ? 8.688 8.147 -3.525 1.00 85.19 82 GLU A C 1
ATOM 690 O O . GLU A 1 82 ? 8.398 7.187 -4.238 1.00 85.19 82 GLU A O 1
ATOM 695 N N . ASP A 1 83 ? 9.934 8.607 -3.397 1.00 85.12 83 ASP A N 1
ATOM 696 C CA . ASP A 1 83 ? 11.079 8.049 -4.122 1.00 85.12 83 ASP A CA 1
ATOM 697 C C . ASP A 1 83 ? 11.287 6.565 -3.783 1.00 85.12 83 ASP A C 1
ATOM 699 O O . ASP A 1 83 ? 11.386 5.717 -4.671 1.00 85.12 83 ASP A O 1
ATOM 703 N N . GLU A 1 84 ? 11.250 6.215 -2.492 1.00 87.75 84 GLU A N 1
ATOM 704 C CA . GLU A 1 84 ? 11.372 4.823 -2.048 1.00 87.75 84 GLU A CA 1
ATOM 705 C C . GLU A 1 84 ? 10.218 3.955 -2.558 1.00 87.75 84 GLU A C 1
ATOM 707 O O . GLU A 1 84 ? 10.413 2.776 -2.870 1.00 87.75 84 GLU A O 1
ATOM 712 N N . PHE A 1 85 ? 9.005 4.506 -2.642 1.00 90.19 85 PHE A N 1
ATOM 713 C CA . PHE A 1 85 ? 7.889 3.799 -3.253 1.00 90.19 85 PHE A CA 1
ATOM 714 C C . PHE A 1 85 ? 8.142 3.550 -4.735 1.00 90.19 85 PHE A C 1
ATOM 716 O O . PHE A 1 85 ? 7.936 2.422 -5.184 1.00 90.19 85 PHE A O 1
ATOM 723 N N . VAL A 1 86 ? 8.586 4.558 -5.489 1.00 88.38 86 VAL A N 1
ATOM 724 C CA . VAL A 1 86 ? 8.872 4.412 -6.921 1.00 88.38 86 VAL A CA 1
ATOM 725 C C . VAL A 1 86 ? 9.950 3.356 -7.152 1.00 88.38 86 VAL A C 1
ATOM 727 O O . VAL A 1 86 ? 9.744 2.457 -7.970 1.00 88.38 86 VAL A O 1
ATOM 730 N N . GLU A 1 87 ? 11.039 3.380 -6.384 1.00 87.81 87 GLU A N 1
ATOM 731 C CA . GLU A 1 87 ? 12.087 2.359 -6.461 1.00 87.81 87 GLU A CA 1
ATOM 732 C C . GLU A 1 87 ? 11.556 0.952 -6.167 1.00 87.81 87 GLU A C 1
ATOM 734 O O . GLU A 1 87 ? 11.855 0.004 -6.897 1.00 87.81 87 GLU A O 1
ATOM 739 N N . LYS A 1 88 ? 10.755 0.794 -5.106 1.00 91.00 88 LYS A N 1
ATOM 740 C CA . LYS A 1 88 ? 10.176 -0.505 -4.730 1.00 91.00 88 LYS A CA 1
ATOM 741 C C . LYS A 1 88 ? 9.193 -1.000 -5.786 1.00 91.00 88 LYS A C 1
ATOM 743 O O . LYS A 1 88 ? 9.256 -2.166 -6.165 1.00 91.00 88 LYS A O 1
ATOM 748 N N . PHE A 1 89 ? 8.332 -0.127 -6.309 1.00 90.94 89 PHE A N 1
ATOM 749 C CA . PHE A 1 89 ? 7.393 -0.485 -7.369 1.00 90.94 89 PHE A CA 1
ATOM 750 C C . PHE A 1 89 ? 8.103 -0.826 -8.675 1.00 90.94 89 PHE A C 1
ATOM 752 O O . PHE A 1 89 ? 7.686 -1.775 -9.331 1.00 90.94 89 PHE A O 1
ATOM 759 N N . ALA A 1 90 ? 9.176 -0.123 -9.044 1.00 88.44 90 ALA A N 1
ATOM 760 C CA . ALA A 1 90 ? 9.944 -0.417 -10.253 1.00 88.44 90 ALA A CA 1
ATOM 761 C C . ALA A 1 90 ? 10.461 -1.867 -10.262 1.00 88.44 90 ALA A C 1
ATOM 763 O O . ALA A 1 90 ? 10.345 -2.546 -11.282 1.00 88.44 90 ALA A O 1
ATOM 764 N N . ARG A 1 91 ? 10.927 -2.377 -9.110 1.00 90.19 91 ARG A N 1
ATOM 765 C CA . ARG A 1 91 ? 11.399 -3.769 -8.952 1.00 90.19 91 ARG A CA 1
ATOM 766 C C . ARG A 1 91 ? 10.307 -4.824 -9.143 1.00 90.19 91 ARG A C 1
ATOM 768 O O . ARG A 1 91 ? 10.625 -5.988 -9.358 1.00 90.19 91 ARG A O 1
ATOM 775 N N . HIS A 1 92 ? 9.027 -4.448 -9.070 1.00 91.50 92 HIS A N 1
ATOM 776 C CA . HIS A 1 92 ? 7.912 -5.380 -9.301 1.00 91.50 92 HIS A CA 1
ATOM 777 C C . HIS A 1 92 ? 7.660 -5.620 -10.794 1.00 91.50 92 HIS A C 1
ATOM 779 O O . HIS A 1 92 ? 6.846 -6.478 -11.139 1.00 91.50 92 HIS A O 1
ATOM 785 N N . PHE A 1 93 ? 8.318 -4.857 -11.671 1.00 88.06 93 PHE A N 1
ATOM 786 C CA . PHE A 1 93 ? 8.185 -4.934 -13.120 1.00 88.06 93 PHE A CA 1
ATOM 787 C C . PHE A 1 93 ? 9.497 -5.364 -13.790 1.00 88.06 93 PHE A C 1
ATOM 789 O O . PHE A 1 93 ? 10.558 -5.449 -13.175 1.00 88.06 93 PHE A O 1
ATOM 796 N N . ASP A 1 94 ? 9.390 -5.637 -15.087 1.00 86.44 94 ASP A N 1
ATOM 797 C CA . ASP A 1 94 ? 10.488 -5.984 -15.979 1.00 86.44 94 ASP A CA 1
ATOM 798 C C . ASP A 1 94 ? 11.543 -4.870 -16.099 1.00 86.44 94 ASP A C 1
ATOM 800 O O . ASP A 1 94 ? 11.233 -3.685 -15.955 1.00 86.44 94 ASP A O 1
ATOM 804 N N . ASP A 1 95 ? 12.781 -5.247 -16.436 1.00 81.38 95 ASP A N 1
ATOM 805 C CA . ASP A 1 95 ? 13.936 -4.338 -16.549 1.00 81.38 95 ASP A CA 1
ATOM 806 C C . ASP A 1 95 ? 13.666 -3.133 -17.462 1.00 81.38 95 ASP A C 1
ATOM 808 O O . ASP A 1 95 ? 14.168 -2.037 -17.223 1.00 81.38 95 ASP A O 1
ATOM 812 N N . ALA A 1 96 ? 12.814 -3.297 -18.479 1.00 79.12 96 ALA A N 1
ATOM 813 C CA . ALA A 1 96 ? 12.389 -2.206 -19.353 1.00 79.12 96 ALA A CA 1
ATOM 814 C C . ALA A 1 96 ? 11.681 -1.071 -18.586 1.00 79.12 96 ALA A C 1
ATOM 816 O O . ALA A 1 96 ? 11.900 0.109 -18.872 1.00 79.12 96 ALA A O 1
ATOM 817 N N . VAL A 1 97 ? 10.843 -1.409 -17.602 1.00 80.12 97 VAL A N 1
ATOM 818 C CA . VAL A 1 97 ? 10.156 -0.427 -16.752 1.00 80.12 97 VAL A CA 1
ATOM 819 C C . VAL A 1 97 ? 11.151 0.214 -15.789 1.00 80.12 97 VAL A C 1
ATOM 821 O O . VAL A 1 97 ? 11.148 1.435 -15.657 1.00 80.12 97 VAL A O 1
ATOM 824 N N . GLN A 1 98 ? 12.056 -0.569 -15.197 1.00 82.88 98 GLN A N 1
ATOM 825 C CA . GLN A 1 98 ? 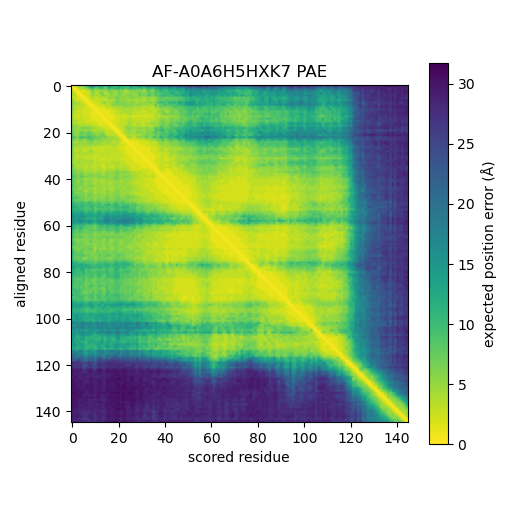13.104 -0.047 -14.310 1.00 82.88 98 GLN A CA 1
ATOM 826 C C . GLN A 1 98 ? 14.010 0.965 -15.028 1.00 82.88 98 GLN A C 1
ATOM 828 O O . GLN A 1 98 ? 14.245 2.060 -14.522 1.00 82.88 98 GLN A O 1
ATOM 833 N N . GLN A 1 99 ? 14.441 0.656 -16.253 1.00 79.56 99 GLN A N 1
ATOM 834 C CA . GLN A 1 99 ? 15.241 1.572 -17.070 1.00 79.56 99 GLN A CA 1
ATOM 835 C C . GLN A 1 99 ? 14.480 2.844 -17.450 1.00 79.56 99 GLN A C 1
ATOM 837 O O . GLN A 1 99 ? 15.055 3.933 -17.475 1.00 79.56 99 GLN A O 1
ATOM 842 N N . THR A 1 100 ? 13.175 2.734 -17.703 1.00 79.56 100 THR A N 1
ATOM 843 C CA . THR A 1 100 ? 12.335 3.897 -18.017 1.00 79.56 100 THR A CA 1
ATOM 844 C C . THR A 1 100 ? 12.237 4.851 -16.826 1.00 79.56 100 THR A C 1
ATOM 846 O O . THR A 1 100 ? 12.343 6.06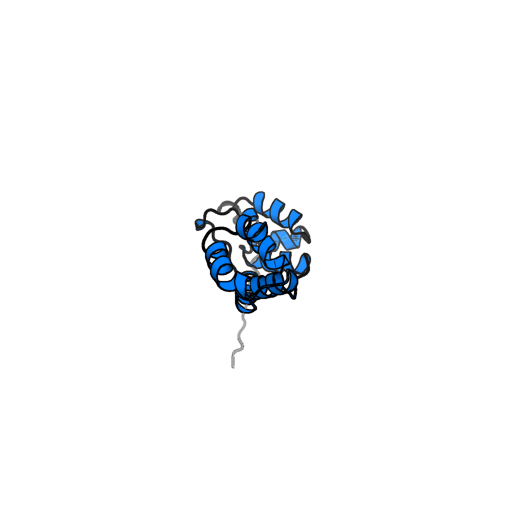2 -17.011 1.00 79.56 100 THR A O 1
ATOM 849 N N . VAL A 1 101 ? 12.091 4.316 -15.611 1.00 80.06 101 VAL A N 1
ATOM 850 C CA . VAL A 1 101 ? 12.049 5.093 -14.360 1.00 80.06 101 VAL A CA 1
ATOM 851 C C . VAL A 1 101 ? 13.341 5.880 -14.157 1.00 80.06 101 VAL A C 1
ATOM 853 O O . VAL A 1 101 ? 13.279 7.080 -13.896 1.00 80.06 101 VAL A O 1
ATOM 856 N N . LEU A 1 102 ? 14.493 5.232 -14.360 1.00 77.69 102 LEU A N 1
ATOM 857 C CA . LEU A 1 102 ? 15.808 5.869 -14.253 1.00 77.69 102 LEU A CA 1
ATOM 858 C C . LEU A 1 102 ? 16.015 6.947 -15.326 1.00 77.69 102 LEU A C 1
ATOM 860 O O . LEU A 1 102 ? 16.459 8.049 -15.023 1.00 77.69 102 LEU A O 1
ATOM 864 N N . THR A 1 103 ? 15.655 6.651 -16.578 1.00 78.12 103 THR A N 1
ATOM 865 C CA . THR A 1 103 ? 15.878 7.563 -17.716 1.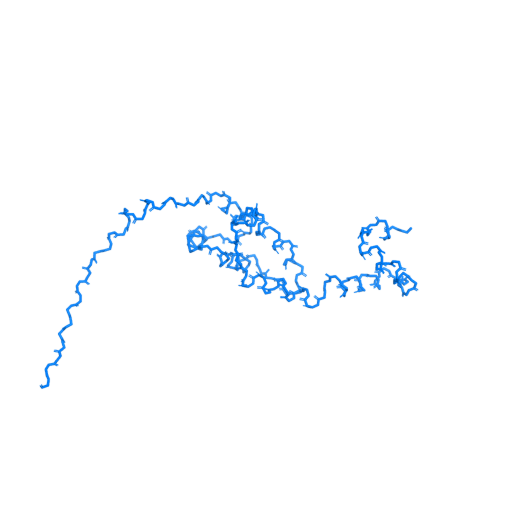00 78.12 103 THR A CA 1
ATOM 866 C C . THR A 1 103 ? 14.989 8.806 -17.645 1.00 78.12 103 THR A C 1
ATOM 868 O O . THR A 1 103 ? 15.405 9.888 -18.048 1.00 78.12 103 THR A O 1
ATOM 871 N N . GLN A 1 104 ? 13.759 8.663 -17.147 1.00 78.69 104 GLN A N 1
ATOM 872 C CA . GLN A 1 104 ? 12.789 9.759 -17.055 1.00 78.69 104 GLN A CA 1
ATOM 873 C C . GLN A 1 104 ? 12.799 10.473 -15.697 1.00 78.69 104 GLN A C 1
ATOM 875 O O . GLN A 1 104 ? 12.013 11.398 -15.512 1.00 78.69 104 GLN A O 1
ATOM 880 N N . ASN A 1 105 ? 13.673 10.062 -14.770 1.00 77.69 105 ASN A N 1
ATOM 881 C CA . ASN A 1 105 ? 13.775 10.604 -13.413 1.00 77.69 105 ASN A CA 1
ATOM 882 C C . ASN A 1 105 ? 12.407 10.691 -12.703 1.00 77.69 105 ASN A C 1
ATOM 884 O O . ASN A 1 105 ? 12.005 11.739 -12.197 1.00 77.69 105 ASN A O 1
ATOM 888 N N . ILE A 1 106 ? 11.655 9.588 -12.743 1.00 78.31 106 ILE A N 1
ATOM 889 C CA . ILE A 1 106 ? 10.315 9.500 -12.153 1.00 78.31 106 ILE A CA 1
ATOM 890 C C . ILE A 1 106 ? 10.462 9.424 -10.629 1.00 78.31 106 ILE A C 1
ATOM 892 O O . ILE A 1 106 ? 10.974 8.432 -10.122 1.00 78.31 106 ILE A O 1
ATOM 896 N N . SER A 1 107 ? 9.980 10.439 -9.910 1.00 77.81 107 SER A N 1
ATOM 897 C CA . SER A 1 107 ? 10.031 10.520 -8.438 1.00 77.81 107 SER A CA 1
ATOM 898 C C . SER A 1 107 ? 8.661 10.454 -7.757 1.00 77.81 107 SER A C 1
ATOM 900 O O . SER A 1 107 ? 8.576 10.288 -6.545 1.00 77.81 107 SER A O 1
ATOM 902 N N . THR A 1 108 ? 7.562 10.544 -8.516 1.00 82.62 108 THR A N 1
ATOM 903 C CA . THR A 1 108 ? 6.205 10.557 -7.944 1.00 82.62 108 THR A CA 1
ATOM 904 C C . THR A 1 108 ? 5.379 9.355 -8.383 1.00 82.62 108 THR A C 1
ATOM 906 O O . THR A 1 108 ? 5.500 8.834 -9.496 1.00 82.62 108 THR A O 1
ATOM 909 N N . ILE A 1 109 ? 4.457 8.923 -7.523 1.00 81.75 109 ILE A N 1
ATOM 910 C CA . ILE A 1 109 ? 3.561 7.795 -7.825 1.00 81.75 109 ILE A CA 1
ATOM 911 C C . ILE A 1 109 ? 2.581 8.126 -8.948 1.00 81.75 109 ILE A C 1
ATOM 913 O O . ILE A 1 109 ? 2.209 7.258 -9.742 1.00 81.75 109 ILE A O 1
ATOM 917 N N . GLU A 1 110 ? 2.197 9.391 -9.071 1.00 82.38 110 GLU A N 1
ATOM 918 C CA . GLU A 1 110 ? 1.369 9.855 -10.177 1.00 82.38 110 GLU A CA 1
ATOM 919 C C . GLU A 1 110 ? 2.093 9.700 -11.522 1.00 82.38 110 GLU A C 1
ATOM 921 O O . GLU A 1 110 ? 1.570 9.054 -12.432 1.00 82.38 110 GLU A O 1
ATOM 926 N N . THR A 1 111 ? 3.326 10.200 -11.632 1.00 80.75 111 THR A N 1
ATOM 927 C CA . THR A 1 111 ? 4.115 10.081 -12.869 1.00 80.75 111 THR A CA 1
ATOM 928 C C . THR A 1 111 ? 4.444 8.620 -13.186 1.00 80.75 111 THR A C 1
ATOM 930 O O . THR A 1 111 ? 4.320 8.194 -14.339 1.00 80.75 111 THR A O 1
ATOM 933 N N . PHE A 1 112 ? 4.726 7.802 -12.167 1.00 82.50 112 PHE A N 1
ATOM 934 C CA . PHE A 1 112 ? 4.925 6.361 -12.329 1.00 82.50 112 PHE A CA 1
ATOM 935 C C . PHE A 1 112 ? 3.677 5.659 -12.878 1.00 82.50 112 PHE A C 1
ATOM 937 O O . PHE A 1 112 ? 3.758 4.876 -13.826 1.00 82.50 112 PHE A O 1
ATOM 944 N N . THR A 1 113 ? 2.496 5.938 -12.321 1.00 82.06 113 THR A N 1
ATOM 945 C CA . THR A 1 113 ? 1.244 5.302 -12.770 1.00 82.06 113 THR A CA 1
ATOM 946 C C . THR A 1 113 ? 0.828 5.754 -14.171 1.00 82.06 113 THR A C 1
ATOM 948 O O . THR A 1 113 ? 0.301 4.940 -14.933 1.00 82.06 113 THR A O 1
ATOM 951 N N . GLN A 1 114 ? 1.108 7.003 -14.552 1.00 80.31 114 GLN A N 1
ATOM 952 C CA . GLN A 1 114 ? 0.918 7.500 -15.919 1.00 80.31 114 GLN A CA 1
ATOM 953 C C . GLN A 1 114 ? 1.862 6.805 -16.917 1.00 80.31 114 GLN A C 1
ATOM 955 O O . GLN A 1 114 ? 1.427 6.370 -17.991 1.00 80.31 114 GLN A O 1
ATOM 960 N N . ASN A 1 115 ? 3.132 6.609 -16.552 1.00 75.75 115 ASN A N 1
ATOM 961 C CA . ASN A 1 115 ? 4.092 5.866 -17.371 1.00 75.75 115 ASN A CA 1
ATOM 962 C C . ASN A 1 115 ? 3.705 4.379 -17.502 1.00 75.75 115 ASN A C 1
ATOM 964 O O . ASN A 1 115 ? 3.696 3.817 -18.601 1.00 75.75 115 ASN A O 1
ATOM 968 N N . ALA A 1 116 ? 3.275 3.757 -16.403 1.00 71.06 116 ALA A N 1
ATOM 969 C CA . ALA A 1 116 ? 2.838 2.364 -16.366 1.00 71.06 116 ALA A CA 1
ATOM 970 C C . ALA A 1 116 ? 1.618 2.079 -17.266 1.00 71.06 116 ALA A C 1
ATOM 972 O O . ALA A 1 116 ? 1.438 0.945 -17.712 1.00 71.06 116 ALA A O 1
ATOM 973 N N . ARG A 1 117 ? 0.791 3.096 -17.557 1.00 67.06 117 ARG A N 1
ATOM 974 C CA . ARG A 1 117 ? -0.302 3.029 -18.549 1.00 67.06 117 ARG A CA 1
ATOM 975 C C . ARG A 1 117 ? 0.197 3.146 -19.990 1.00 67.06 117 ARG A C 1
ATOM 977 O O . ARG A 1 117 ? -0.390 2.550 -20.888 1.00 67.06 117 ARG A O 1
ATOM 984 N N . SER A 1 118 ? 1.261 3.917 -20.199 1.00 59.00 118 SER A N 1
ATOM 985 C CA . SER A 1 118 ? 1.786 4.285 -21.522 1.00 59.00 118 SER A CA 1
ATOM 986 C C . SER A 1 118 ? 2.764 3.250 -22.088 1.00 59.00 118 SER A C 1
ATOM 988 O O . SER A 1 118 ? 2.909 3.121 -23.304 1.00 59.00 118 SER A O 1
ATOM 990 N N . THR A 1 119 ? 3.409 2.462 -21.224 1.00 59.19 119 THR A N 1
ATOM 991 C CA . THR A 1 119 ? 4.319 1.381 -21.619 1.00 59.19 119 THR A CA 1
ATOM 992 C C . THR A 1 119 ? 3.548 0.187 -22.193 1.00 59.19 119 THR A C 1
ATOM 994 O O . THR A 1 119 ? 3.231 -0.785 -21.504 1.00 59.19 119 THR A O 1
ATOM 997 N N . ARG A 1 120 ? 3.269 0.217 -23.502 1.00 52.38 120 ARG A N 1
ATOM 998 C CA . ARG A 1 120 ? 2.947 -1.009 -24.252 1.00 52.38 120 ARG A CA 1
ATOM 999 C C . ARG A 1 120 ? 4.135 -1.980 -24.160 1.00 52.38 120 ARG A C 1
ATOM 1001 O O . ARG A 1 120 ? 5.278 -1.522 -24.168 1.00 52.38 120 ARG A O 1
ATOM 1008 N N . PRO A 1 121 ? 3.914 -3.306 -24.101 1.00 47.62 121 PRO A N 1
ATOM 1009 C CA . PRO A 1 121 ? 5.008 -4.251 -24.293 1.00 47.62 121 PRO A CA 1
ATOM 1010 C C . PRO A 1 121 ? 5.652 -3.971 -25.659 1.00 47.62 121 PRO A C 1
ATOM 1012 O O . PRO A 1 121 ? 4.974 -4.063 -26.686 1.00 47.62 121 PRO A O 1
ATOM 1015 N N . ARG A 1 122 ? 6.935 -3.580 -25.669 1.00 45.09 122 ARG A N 1
ATOM 1016 C CA . ARG A 1 122 ? 7.716 -3.450 -26.907 1.00 45.09 122 ARG A CA 1
ATOM 1017 C C . ARG A 1 122 ? 7.720 -4.813 -27.600 1.00 45.09 122 ARG A C 1
ATOM 1019 O O . ARG A 1 122 ? 7.954 -5.838 -26.959 1.00 45.09 122 ARG A O 1
ATOM 1026 N N . ARG A 1 123 ? 7.346 -4.845 -28.882 1.00 43.69 123 ARG A N 1
ATOM 1027 C CA . ARG A 1 123 ? 7.250 -6.094 -29.653 1.00 43.69 123 ARG A CA 1
ATOM 1028 C C . ARG A 1 123 ? 8.651 -6.693 -29.786 1.00 43.69 123 ARG A C 1
ATOM 1030 O O . ARG A 1 123 ? 9.610 -5.965 -30.009 1.00 43.69 123 ARG A O 1
ATOM 1037 N N . ALA A 1 124 ? 8.748 -8.021 -29.727 1.00 44.66 124 ALA A N 1
ATOM 1038 C CA . ALA A 1 124 ? 9.996 -8.794 -29.775 1.00 44.66 124 ALA A CA 1
ATOM 1039 C C . ALA A 1 124 ? 10.873 -8.602 -31.043 1.00 44.66 124 ALA A C 1
ATOM 1041 O O . ALA A 1 124 ? 11.888 -9.272 -31.179 1.00 44.66 124 ALA A O 1
ATOM 1042 N N . GLY A 1 125 ? 10.510 -7.703 -31.966 1.00 47.00 125 GLY A N 1
ATOM 1043 C CA . GLY A 1 125 ? 11.262 -7.398 -33.188 1.00 47.00 125 GLY A CA 1
ATOM 1044 C C . GLY A 1 125 ? 12.151 -6.148 -33.126 1.00 47.00 125 GLY A C 1
ATOM 1045 O O . GLY A 1 125 ? 12.907 -5.921 -34.061 1.00 47.00 125 GLY A O 1
ATOM 1046 N N . GLU A 1 126 ? 12.096 -5.339 -32.061 1.00 42.69 126 GLU A N 1
ATOM 1047 C CA . GLU A 1 126 ? 12.889 -4.092 -31.959 1.00 42.69 126 GLU A CA 1
ATOM 1048 C C . GLU A 1 126 ? 14.302 -4.286 -31.378 1.00 42.69 126 GLU A C 1
ATOM 1050 O O . GLU A 1 126 ? 15.101 -3.356 -31.386 1.00 42.69 126 GLU A O 1
ATOM 1055 N N . TYR A 1 127 ? 14.657 -5.496 -30.931 1.00 49.28 127 TYR A N 1
ATOM 1056 C CA . TYR A 1 127 ? 15.993 -5.792 -30.391 1.00 49.28 127 TYR A CA 1
ATOM 1057 C C . TYR A 1 127 ? 17.103 -5.857 -31.452 1.00 49.28 127 TYR A C 1
ATOM 1059 O O . TYR A 1 127 ? 18.273 -5.899 -31.094 1.00 49.28 127 TYR A O 1
ATOM 1067 N N . ALA A 1 128 ? 16.772 -5.884 -32.746 1.00 45.22 128 ALA A N 1
ATOM 1068 C CA . ALA A 1 128 ? 17.767 -6.118 -33.795 1.00 45.22 128 ALA A CA 1
ATOM 1069 C C . ALA A 1 128 ? 18.499 -4.852 -34.283 1.00 45.22 128 ALA A C 1
ATOM 1071 O O . ALA A 1 128 ? 19.488 -4.984 -34.997 1.00 45.22 128 ALA A O 1
ATOM 1072 N N . ALA A 1 129 ? 18.038 -3.646 -33.931 1.00 44.81 129 ALA A N 1
ATOM 1073 C CA . ALA A 1 129 ? 18.591 -2.412 -34.502 1.00 44.81 129 ALA A CA 1
ATOM 1074 C C . ALA A 1 129 ? 19.663 -1.728 -33.632 1.00 44.81 129 ALA A C 1
ATOM 1076 O O . ALA A 1 129 ? 20.566 -1.111 -34.188 1.00 44.81 129 ALA A O 1
ATOM 1077 N N . ASP A 1 130 ? 19.621 -1.885 -32.303 1.00 37.88 130 ASP A N 1
ATOM 1078 C CA . ASP A 1 130 ? 20.481 -1.106 -31.388 1.00 37.88 130 ASP A CA 1
ATOM 1079 C C . ASP A 1 130 ? 21.621 -1.902 -30.726 1.00 37.88 130 ASP A C 1
ATOM 1081 O O . ASP A 1 130 ? 22.461 -1.327 -30.037 1.00 37.88 130 ASP A O 1
ATOM 1085 N N . SER A 1 131 ? 21.725 -3.216 -30.953 1.00 43.91 131 SER A N 1
ATOM 1086 C CA . SER A 1 131 ? 22.819 -4.042 -30.416 1.00 43.91 131 SER A CA 1
ATOM 1087 C C . SER A 1 131 ? 23.940 -4.295 -31.429 1.00 43.91 131 SER A C 1
ATOM 1089 O O . SER A 1 131 ? 24.417 -5.421 -31.571 1.00 43.91 131 SER A O 1
ATOM 1091 N N . ALA A 1 132 ? 24.403 -3.248 -32.112 1.00 39.53 132 ALA A N 1
ATOM 1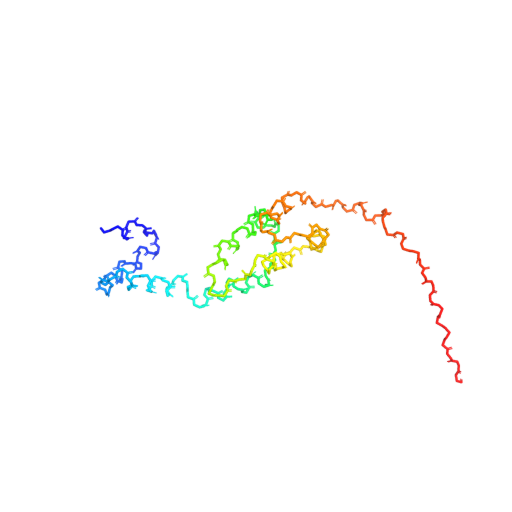092 C CA . ALA A 1 132 ? 25.706 -3.252 -32.776 1.00 39.53 132 ALA A CA 1
ATOM 1093 C C . ALA A 1 132 ? 26.784 -2.711 -31.817 1.00 39.53 132 ALA A C 1
ATOM 1095 O O . ALA A 1 132 ? 27.400 -1.677 -32.061 1.00 39.53 132 ALA A O 1
ATOM 1096 N N . CYS A 1 133 ? 27.025 -3.413 -30.705 1.00 30.64 133 CYS A N 1
ATOM 1097 C CA . CYS A 1 133 ? 28.269 -3.230 -29.955 1.00 30.64 133 CYS A CA 1
ATOM 1098 C C . CYS A 1 133 ? 29.395 -3.954 -30.716 1.00 30.64 133 CYS A C 1
ATOM 1100 O O . CYS A 1 133 ? 29.276 -5.161 -30.947 1.00 30.64 133 CYS A O 1
ATOM 1102 N N . PRO A 1 134 ? 30.485 -3.273 -31.115 1.00 35.75 134 PRO A N 1
ATOM 1103 C CA . PRO A 1 134 ? 31.565 -3.913 -31.851 1.00 35.75 134 PRO A CA 1
ATOM 1104 C C . PRO A 1 134 ? 32.251 -4.955 -30.962 1.00 35.75 134 PRO A C 1
ATOM 1106 O O . PRO A 1 134 ? 32.698 -4.660 -29.851 1.00 35.75 134 PRO A O 1
ATOM 1109 N N . ARG A 1 135 ? 32.317 -6.192 -31.465 1.00 33.16 135 ARG A N 1
ATOM 1110 C CA . ARG A 1 135 ? 33.028 -7.321 -30.855 1.00 33.16 135 ARG A CA 1
ATOM 1111 C C . ARG A 1 135 ? 34.495 -6.921 -30.649 1.00 33.16 135 ARG A C 1
ATOM 1113 O O . ARG A 1 135 ? 35.248 -6.836 -31.612 1.00 33.16 135 ARG A O 1
ATOM 1120 N N . ARG A 1 136 ? 34.910 -6.671 -29.404 1.00 33.53 136 ARG A N 1
ATOM 1121 C CA . ARG A 1 136 ? 36.334 -6.674 -29.046 1.00 33.53 136 ARG A CA 1
ATOM 1122 C C . ARG A 1 136 ? 36.766 -8.127 -28.899 1.00 33.53 136 ARG A C 1
ATOM 1124 O O . ARG A 1 136 ? 36.333 -8.811 -27.974 1.00 33.53 136 ARG A O 1
ATOM 1131 N N . GLU A 1 137 ? 37.574 -8.596 -29.840 1.00 30.78 137 GLU A N 1
ATOM 1132 C CA . GLU A 1 137 ? 38.321 -9.843 -29.710 1.00 30.78 137 GLU A CA 1
ATOM 1133 C C . GLU A 1 137 ? 39.356 -9.665 -28.594 1.00 30.78 137 GLU A C 1
ATOM 1135 O O . GLU A 1 137 ? 40.237 -8.813 -28.678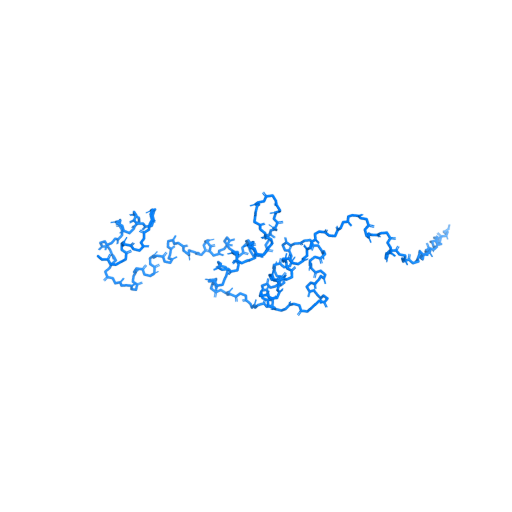 1.00 30.78 137 GLU A O 1
ATOM 1140 N N . TYR A 1 138 ? 39.223 -10.437 -27.518 1.00 32.50 138 TYR A N 1
ATOM 1141 C CA . TYR A 1 138 ? 40.261 -10.551 -26.500 1.00 32.50 138 TYR A CA 1
ATOM 1142 C C . TYR A 1 138 ? 41.066 -11.819 -26.793 1.00 32.50 138 TYR A C 1
ATOM 1144 O O . TYR A 1 138 ? 40.613 -12.934 -26.532 1.00 32.50 138 TYR A O 1
ATOM 1152 N N . GLU A 1 139 ? 42.253 -11.637 -27.373 1.00 33.62 139 GLU A N 1
ATOM 1153 C CA . GLU A 1 139 ? 43.271 -12.677 -27.510 1.00 33.62 139 GLU A CA 1
ATOM 1154 C C . GLU A 1 139 ? 43.753 -13.124 -26.120 1.00 33.62 139 GLU A C 1
ATOM 1156 O O . GLU A 1 139 ? 44.394 -12.366 -25.391 1.00 33.62 139 GLU A O 1
ATOM 1161 N N . TYR A 1 140 ? 43.502 -14.382 -25.759 1.00 33.84 140 TYR A N 1
ATOM 1162 C CA . TYR A 1 140 ? 44.176 -15.026 -24.633 1.00 33.84 140 TYR A CA 1
ATOM 1163 C C . TYR A 1 140 ? 45.468 -15.687 -25.125 1.00 33.84 140 TYR A 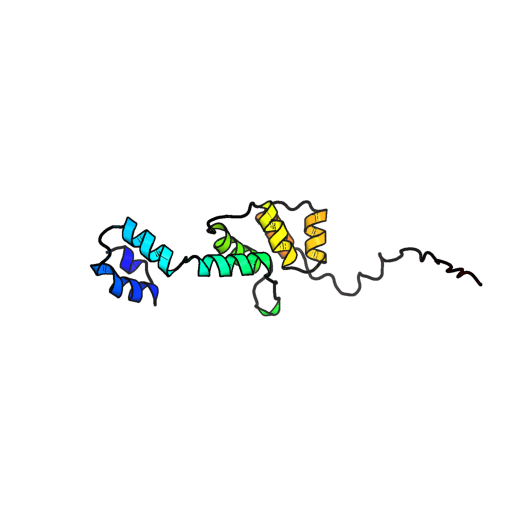C 1
ATOM 1165 O O . TYR A 1 140 ? 45.468 -16.830 -25.580 1.00 33.84 140 TYR A O 1
ATOM 1173 N N . ARG A 1 141 ? 46.601 -14.986 -24.995 1.00 36.25 141 ARG A N 1
ATOM 1174 C CA . ARG A 1 141 ? 47.923 -15.632 -24.960 1.00 36.25 141 ARG A CA 1
ATOM 1175 C C . ARG A 1 141 ? 48.160 -16.175 -23.552 1.00 36.25 141 ARG A C 1
ATOM 1177 O O . ARG A 1 141 ? 48.556 -15.436 -22.655 1.00 36.25 141 ARG A O 1
ATOM 1184 N N . ALA A 1 142 ? 47.909 -17.467 -23.362 1.00 38.38 142 ALA A N 1
ATOM 1185 C CA . ALA A 1 142 ? 48.348 -18.190 -22.175 1.00 38.38 142 ALA A CA 1
ATOM 1186 C C . ALA A 1 142 ? 49.827 -18.588 -22.317 1.00 38.38 142 ALA A C 1
ATOM 1188 O O . ALA A 1 142 ? 50.255 -19.124 -23.340 1.00 38.38 142 ALA A O 1
ATOM 1189 N N . PHE A 1 143 ? 50.589 -18.279 -21.271 1.00 33.88 143 PHE A N 1
ATOM 1190 C CA . PHE A 1 143 ? 51.998 -18.597 -21.066 1.00 33.88 143 PHE A CA 1
ATOM 1191 C C . PHE A 1 143 ? 52.276 -20.105 -21.197 1.00 33.88 143 PHE A C 1
ATOM 1193 O O . PHE A 1 143 ? 51.597 -20.919 -20.573 1.00 33.88 143 PHE A O 1
ATOM 1200 N N . ARG A 1 144 ? 53.314 -20.465 -21.966 1.00 37.62 144 ARG A N 1
ATOM 1201 C CA . ARG A 1 144 ? 54.002 -21.761 -21.849 1.00 37.62 144 ARG A CA 1
ATOM 1202 C C . ARG A 1 144 ? 54.945 -21.708 -20.644 1.00 37.62 144 ARG A C 1
ATOM 1204 O O . ARG A 1 144 ? 55.685 -20.732 -20.513 1.00 37.62 144 ARG A O 1
ATOM 1211 N N . VAL A 1 145 ? 54.910 -22.754 -19.821 1.00 45.06 145 VAL A N 1
ATOM 1212 C CA . VAL A 1 145 ? 56.007 -23.158 -18.926 1.00 45.06 145 VAL A CA 1
ATOM 1213 C C . VAL A 1 145 ? 56.874 -24.153 -19.685 1.00 45.06 145 VAL A C 1
ATOM 1215 O O . VAL A 1 145 ? 56.278 -24.968 -20.429 1.00 45.06 145 VAL A O 1
#

Organism: NCBI:txid86971

Fo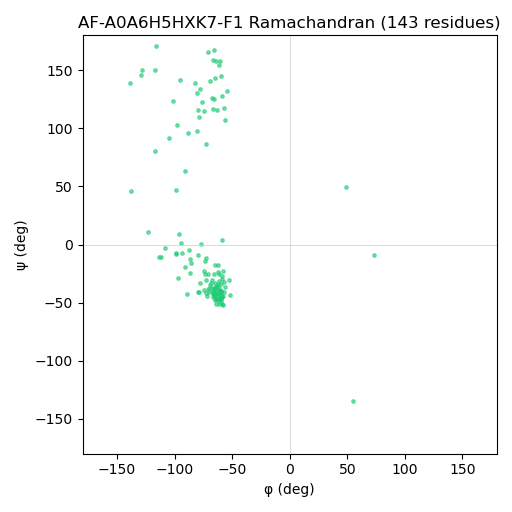ldseek 3Di:
DVVLVPDDDPRNVVCVVCVVVDPDPVSVVVVVCCVPVNPVNLVVLVCCLQPNADDPVVVDQLLRVLVVSLVVQCPRPPRDAQQSSLCSSQVNDDVVLVVVCVVVVDRHSVVSSVVSVVDDPDDPPPPPPPPPPPDDDDDDPDDDD

Secondary structure (DSSP, 8-state):
-HHHHH--THHHHHHHHHTTT--SHHHHHHHHHHHHS-HHHHHHHHHHHHH----GGGS--HHHHHHHHHHHHTTSSSPPPHHHHHHHHHTTS-HHHHHHHHHTT--SHHHHHHHHHH-PPPPTTGGGSS-----------PPP-

Radius of gyration: 24.42 Å; Cα contacts (8 Å, |Δi|>4): 74; chains: 1; bounding box: 82×34×61 Å

pLDDT: mean 76.86, std 18.4, range [30.64, 93.19]

Solvent-accessible surface area (backbone atoms only — not comparable to full-atom values): 8972 Å² total; per-residue (Å²): 114,73,70,64,75,76,38,62,72,73,56,31,57,51,44,72,72,46,51,90,80,45,88,43,75,67,52,43,53,53,54,49,39,56,73,78,57,25,74,66,56,47,47,53,49,49,49,45,50,74,71,38,69,74,56,75,87,73,75,52,51,64,34,56,51,51,52,56,49,47,72,56,45,68,73,36,95,79,50,72,54,53,52,56,45,40,58,37,54,33,68,23,49,58,69,72,55,37,51,48,39,64,75,66,66,55,49,45,66,66,59,45,35,55,48,46,68,67,61,66,82,79,62,94,76,68,70,78,76,80,71,80,70,79,84,78,85,79,84,82,84,77,84,84,131